Protein 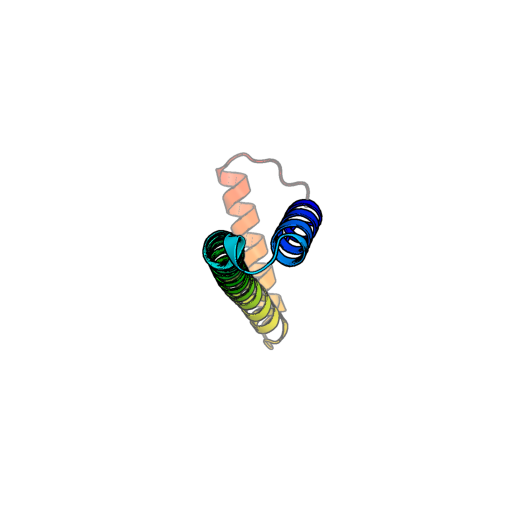AF-W7DRC1-F1 (afdb_monomer_lite)

Foldseek 3Di:
DDPVLVVVLVVLVVVPDVCPVVNVVSVVVVVVVVVVVVVVVVVVVVVVVVLVVLVPDPCNVVVVVVVVVVVVVVCVVVVHDDPD

InterPro domains:
  IPR009061 Putative DNA-binding domain superfamily [SSF46955] (1-56)

Organism: NCBI:txid1265822

Sequence (84 aa):
MAIKDIRTYIEFCMVGTSTIAKRKELLSNHRSKVLQDIETLKTNLKGVEQKLDVYGSKKAKEIIEAQRKFVRHEKQEASLSNPY

pLDDT: mean 95.8, std 5.21, range [67.62, 98.75]

Radius of gyration: 24.29 Å; chains: 1; bounding box: 49×30×58 Å

Structure (mmCIF, N/CA/C/O backbone):
data_AF-W7DRC1-F1
#
_entry.id   AF-W7DRC1-F1
#
loop_
_atom_site.group_PDB
_atom_site.id
_atom_site.type_symbol
_atom_site.label_atom_id
_atom_site.label_alt_id
_atom_site.label_comp_id
_atom_site.label_asym_id
_atom_site.label_entity_id
_atom_site.label_seq_id
_atom_site.pdbx_PDB_ins_code
_atom_site.Cartn_x
_atom_site.Cartn_y
_atom_site.Cartn_z
_atom_site.occupancy
_atom_site.B_iso_or_equiv
_atom_site.auth_seq_id
_atom_site.auth_comp_id
_atom_site.auth_asym_id
_atom_site.auth_atom_id
_atom_site.pdbx_PDB_model_num
ATOM 1 N N . MET A 1 1 ? -3.623 -0.314 11.670 1.00 86.94 1 MET A N 1
ATOM 2 C CA . MET A 1 1 ? -3.730 0.762 12.682 1.00 86.94 1 MET A CA 1
ATOM 3 C C . MET A 1 1 ? -2.412 0.847 13.445 1.00 86.94 1 MET A C 1
ATOM 5 O O . MET A 1 1 ? -1.758 -0.186 13.541 1.00 86.94 1 MET A O 1
ATO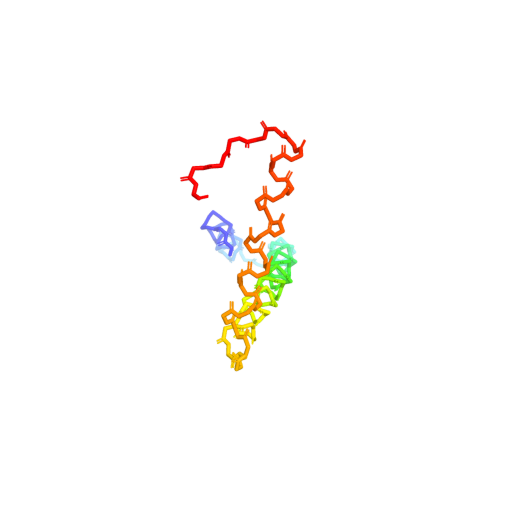M 9 N N . ALA A 1 2 ? -1.981 2.005 13.955 1.00 94.00 2 ALA A N 1
ATOM 10 C CA . ALA A 1 2 ? -0.761 2.041 14.770 1.00 94.00 2 ALA A CA 1
ATOM 11 C C . ALA A 1 2 ? -1.024 1.438 16.163 1.00 94.00 2 ALA A C 1
ATOM 13 O O . ALA A 1 2 ? -2.144 1.522 16.664 1.00 94.00 2 ALA A O 1
ATOM 14 N N . ILE A 1 3 ? 0.004 0.877 16.814 1.00 96.88 3 ILE A N 1
ATOM 15 C CA . ILE A 1 3 ? -0.124 0.257 18.152 1.00 96.88 3 ILE A CA 1
ATOM 16 C C . ILE A 1 3 ? -0.744 1.233 19.163 1.00 96.88 3 ILE A C 1
ATOM 18 O O . ILE A 1 3 ? -1.579 0.836 19.971 1.00 96.88 3 ILE A O 1
ATOM 22 N N . LYS A 1 4 ? -0.389 2.521 19.083 1.00 96.06 4 LYS A N 1
ATOM 23 C CA . LYS A 1 4 ? -0.962 3.571 19.937 1.00 96.06 4 LYS A CA 1
ATOM 24 C C . LYS A 1 4 ? -2.491 3.662 19.820 1.00 96.06 4 LYS A C 1
ATOM 26 O O . LYS A 1 4 ? -3.168 3.681 20.838 1.00 96.06 4 LYS A O 1
ATOM 31 N N . ASP A 1 5 ? -3.034 3.618 18.606 1.00 96.50 5 ASP A N 1
ATOM 32 C CA . ASP A 1 5 ? -4.473 3.767 18.374 1.00 96.50 5 ASP A CA 1
ATOM 33 C C . ASP A 1 5 ? -5.221 2.486 18.785 1.00 96.50 5 ASP A C 1
ATOM 35 O O . ASP A 1 5 ? -6.356 2.548 19.249 1.00 96.50 5 ASP A O 1
ATOM 39 N N . ILE A 1 6 ? -4.567 1.320 18.674 1.00 97.38 6 ILE A N 1
ATOM 40 C CA . ILE A 1 6 ? -5.096 0.041 19.175 1.00 97.38 6 ILE A CA 1
ATOM 41 C C . ILE A 1 6 ? -5.242 0.093 20.700 1.00 97.38 6 ILE A C 1
ATOM 43 O O . ILE A 1 6 ? -6.281 -0.303 21.224 1.00 97.38 6 ILE A O 1
ATOM 47 N N . ARG A 1 7 ? -4.239 0.621 21.417 1.00 98.06 7 ARG A N 1
ATOM 48 C CA . ARG A 1 7 ? -4.324 0.816 22.875 1.00 98.06 7 ARG A CA 1
ATOM 49 C C . ARG A 1 7 ? -5.472 1.755 23.243 1.00 98.06 7 ARG A C 1
ATOM 51 O O . ARG A 1 7 ? -6.293 1.388 24.076 1.00 98.06 7 ARG A O 1
ATOM 58 N N . THR A 1 8 ? -5.597 2.894 22.559 1.00 97.94 8 THR A N 1
ATOM 59 C CA . THR A 1 8 ? -6.715 3.834 22.757 1.00 97.94 8 THR A CA 1
ATOM 60 C C . THR A 1 8 ? -8.077 3.189 22.487 1.00 97.94 8 THR A C 1
ATOM 62 O O . THR A 1 8 ? -9.030 3.392 23.237 1.00 97.94 8 THR A O 1
ATOM 65 N N . TYR A 1 9 ? -8.194 2.372 21.440 1.00 98.31 9 TYR A N 1
ATOM 66 C CA . TYR A 1 9 ? -9.423 1.633 21.162 1.00 98.31 9 TYR A CA 1
ATOM 67 C C . TYR A 1 9 ? -9.777 0.652 22.292 1.00 98.31 9 TYR A C 1
ATOM 69 O O . TYR A 1 9 ? -10.938 0.582 22.698 1.00 98.31 9 TYR A O 1
ATOM 77 N N . ILE A 1 10 ? -8.786 -0.071 22.826 1.00 98.19 10 ILE A N 1
ATOM 78 C CA . ILE A 1 10 ? -8.974 -0.977 23.968 1.00 98.19 10 ILE A CA 1
ATOM 79 C C . ILE A 1 10 ? -9.429 -0.191 25.201 1.00 98.19 10 ILE A C 1
ATOM 81 O O . ILE A 1 10 ? -10.405 -0.585 25.833 1.00 98.19 10 ILE A O 1
ATOM 85 N N . GLU A 1 11 ? -8.798 0.943 25.508 1.00 98.50 11 GLU A N 1
ATOM 86 C CA . GLU A 1 11 ? -9.219 1.828 26.603 1.00 98.50 11 GLU A CA 1
ATOM 87 C C . GLU A 1 11 ? -10.688 2.246 26.448 1.00 98.50 11 GLU A C 1
ATOM 89 O O . GLU A 1 11 ? -11.470 2.129 27.391 1.00 98.50 11 GLU A O 1
ATOM 94 N N . PHE A 1 12 ? -11.112 2.644 25.243 1.00 98.50 12 PHE A N 1
ATOM 95 C CA . PHE A 1 12 ? -12.517 2.957 24.987 1.00 98.50 12 PHE A CA 1
ATOM 96 C C . PHE A 1 12 ? -13.442 1.763 25.225 1.00 98.50 12 PHE A C 1
ATOM 98 O O . PHE A 1 12 ? -14.512 1.941 25.809 1.00 98.50 12 PHE A O 1
ATOM 105 N N . CYS A 1 13 ? -13.057 0.561 24.800 1.00 98.06 13 CYS A N 1
ATOM 106 C CA . CYS A 1 13 ? -13.834 -0.648 25.067 1.00 98.06 13 CYS A CA 1
ATOM 107 C C . CYS A 1 13 ? -13.987 -0.914 26.570 1.00 98.06 13 CYS A C 1
ATOM 109 O O . CYS A 1 13 ? -15.096 -1.215 27.008 1.00 98.06 13 CYS A O 1
ATOM 111 N N . MET A 1 14 ? -12.917 -0.740 27.352 1.00 98.25 14 MET A N 1
ATOM 112 C CA . MET A 1 14 ? -12.934 -0.957 28.804 1.00 98.25 14 MET A CA 1
ATOM 113 C C . MET A 1 14 ? -13.807 0.056 29.556 1.00 98.25 14 MET A C 1
ATOM 115 O O . MET A 1 14 ? -14.411 -0.297 30.563 1.00 98.25 14 MET A O 1
ATOM 119 N N . VAL A 1 15 ? -13.933 1.291 29.057 1.00 98.44 15 VAL A N 1
ATOM 120 C CA . VAL A 1 15 ? -14.855 2.298 29.623 1.00 98.44 15 VAL A CA 1
ATOM 121 C C . VAL A 1 15 ? -16.332 1.925 29.395 1.00 98.44 15 VAL A C 1
ATOM 123 O O . VAL A 1 15 ? -17.204 2.356 30.147 1.00 98.44 15 VAL A O 1
ATOM 126 N N . GLY A 1 16 ? -16.640 1.114 28.379 1.00 97.19 16 GLY A N 1
ATOM 127 C CA . GLY A 1 16 ? -17.991 0.610 28.123 1.00 97.19 16 GLY A CA 1
ATOM 128 C C . GLY A 1 16 ? -18.797 1.433 27.112 1.00 97.19 16 GLY A C 1
ATOM 129 O O . GLY A 1 16 ? -18.274 1.976 26.136 1.00 97.19 16 GLY A O 1
ATOM 130 N N . THR A 1 17 ? -20.122 1.458 27.262 1.00 98.38 17 THR A N 1
ATOM 131 C CA . THR A 1 17 ? -21.051 1.950 26.221 1.00 98.38 17 THR A CA 1
ATOM 132 C C . THR A 1 17 ? -20.971 3.457 25.973 1.00 98.38 17 THR A C 1
ATOM 134 O O . THR A 1 17 ? -21.251 3.903 24.861 1.00 98.38 17 THR A O 1
ATOM 137 N N . SER A 1 18 ? -20.497 4.242 26.941 1.00 98.62 18 SER A N 1
ATOM 138 C CA . SER A 1 18 ? -20.339 5.698 26.805 1.00 98.62 18 SER A CA 1
ATOM 139 C C . SER A 1 18 ? -19.325 6.115 25.727 1.00 98.62 18 SER A C 1
ATOM 141 O O . SER A 1 18 ? -19.330 7.260 25.280 1.00 98.62 18 SER A O 1
ATOM 143 N N . THR A 1 19 ? -18.475 5.198 25.251 1.00 98.75 19 THR A N 1
ATOM 144 C CA . THR A 1 19 ? -17.444 5.480 24.235 1.00 98.75 19 THR A CA 1
ATOM 145 C C . THR A 1 19 ? -17.792 4.994 22.829 1.00 98.75 19 THR A C 1
ATOM 147 O O . THR A 1 19 ? -16.941 5.075 21.943 1.00 98.75 19 THR A O 1
ATOM 150 N N . ILE A 1 20 ? -19.005 4.482 22.581 1.00 98.62 20 ILE A N 1
ATOM 151 C CA . ILE A 1 20 ? -19.393 3.934 21.264 1.00 98.62 20 ILE A CA 1
ATOM 152 C C . ILE A 1 20 ? -19.117 4.933 20.129 1.00 98.62 20 ILE A C 1
ATOM 154 O O . ILE A 1 20 ? -18.554 4.552 19.103 1.00 98.62 20 ILE A O 1
ATOM 158 N N . ALA A 1 21 ? -19.441 6.216 20.326 1.00 98.62 21 ALA A N 1
ATOM 159 C CA . ALA A 1 21 ? -19.182 7.261 19.334 1.00 98.62 21 ALA A CA 1
ATOM 160 C C . ALA A 1 21 ? -17.681 7.407 19.017 1.00 98.62 21 ALA A C 1
ATOM 162 O O . ALA A 1 21 ? -17.296 7.389 17.850 1.00 98.62 21 ALA A O 1
ATOM 163 N N . LYS A 1 22 ? -16.826 7.440 20.049 1.00 98.38 22 LYS A N 1
ATOM 164 C CA . LYS A 1 22 ? -15.362 7.543 19.904 1.00 98.38 22 LYS A CA 1
ATOM 165 C C . LYS A 1 22 ? -14.767 6.317 19.207 1.00 98.38 22 LYS A C 1
ATOM 167 O O . LYS A 1 22 ? -13.895 6.442 18.352 1.00 98.38 22 LYS A O 1
ATOM 172 N N . ARG A 1 23 ? -15.270 5.118 19.528 1.00 98.44 23 ARG A N 1
ATOM 173 C CA . ARG A 1 23 ? -14.873 3.865 18.861 1.00 98.44 23 ARG A CA 1
ATOM 174 C C . ARG A 1 23 ? -15.231 3.886 17.378 1.00 98.44 23 ARG A C 1
ATOM 176 O O . ARG A 1 23 ? -14.394 3.546 16.544 1.00 98.44 23 ARG A O 1
ATOM 183 N N . LYS A 1 24 ? -16.452 4.318 17.049 1.00 98.50 24 LYS A N 1
ATOM 184 C CA . LYS A 1 24 ? -16.914 4.452 15.662 1.00 98.50 24 LYS A CA 1
ATOM 185 C C . LYS A 1 24 ? -16.041 5.426 14.876 1.00 98.50 24 LYS A C 1
ATOM 187 O O . LYS A 1 24 ? -15.669 5.112 13.748 1.00 98.50 24 LYS A O 1
ATOM 192 N N . GLU A 1 25 ? -15.711 6.573 15.457 1.00 98.38 25 GLU A N 1
ATOM 193 C CA . GLU A 1 25 ? -14.849 7.576 14.829 1.00 98.38 25 GLU A CA 1
ATOM 194 C C . GLU A 1 25 ? -13.451 7.016 14.535 1.00 98.38 25 GLU A C 1
ATOM 196 O O . GLU A 1 25 ? -13.015 7.027 13.384 1.00 98.38 25 GLU A O 1
ATOM 201 N N . LEU A 1 26 ? -12.788 6.436 15.540 1.00 98.25 26 LEU A N 1
ATOM 202 C CA . LEU A 1 26 ? -11.452 5.851 15.399 1.00 98.25 26 LEU A CA 1
ATOM 203 C C . LEU A 1 26 ? -11.417 4.778 14.300 1.00 98.25 26 LEU A C 1
ATOM 205 O O . LEU A 1 26 ? -10.538 4.793 13.435 1.00 98.25 26 LEU A O 1
ATOM 209 N N . LEU A 1 27 ? -12.400 3.874 14.290 1.00 98.44 27 LEU A N 1
ATOM 210 C CA . LEU A 1 27 ? -12.497 2.824 13.274 1.00 98.44 27 LEU A CA 1
ATOM 211 C C . LEU A 1 27 ? -12.835 3.376 11.886 1.00 98.44 27 LEU A C 1
ATOM 213 O O . LEU A 1 27 ? -12.305 2.878 10.895 1.00 98.44 27 LEU A O 1
ATOM 217 N N . SER A 1 28 ? -13.668 4.414 11.795 1.00 98.44 28 SER A N 1
ATOM 218 C CA . SER A 1 28 ? -13.992 5.064 10.518 1.00 98.44 28 SER A CA 1
ATOM 219 C C . SER A 1 28 ? -12.762 5.743 9.918 1.00 98.44 28 SER A C 1
ATOM 221 O O . SER A 1 28 ? -12.474 5.558 8.737 1.00 98.44 28 SER A O 1
ATOM 223 N N . ASN A 1 29 ? -11.979 6.441 10.743 1.00 97.81 29 ASN A N 1
ATOM 224 C CA . ASN A 1 29 ? -10.716 7.047 10.326 1.00 97.81 29 ASN A CA 1
ATOM 225 C C . ASN A 1 29 ? -9.716 5.977 9.874 1.00 97.81 29 ASN A C 1
ATOM 227 O O . ASN A 1 29 ? -9.078 6.119 8.827 1.00 97.81 29 ASN A O 1
ATOM 231 N N . HIS A 1 30 ? -9.616 4.865 10.613 1.00 98.12 30 HIS A N 1
ATOM 232 C CA . HIS A 1 30 ? -8.763 3.762 10.191 1.00 98.12 30 HIS A CA 1
ATOM 233 C C . HIS A 1 30 ? -9.230 3.146 8.865 1.00 98.12 30 HIS A C 1
ATOM 235 O O . HIS A 1 30 ? -8.391 2.897 8.002 1.00 98.12 30 HIS A O 1
ATOM 241 N N . ARG A 1 31 ? -10.544 2.962 8.668 1.00 98.50 31 ARG A N 1
ATOM 242 C CA . ARG A 1 31 ? -11.118 2.463 7.409 1.00 98.50 31 ARG A CA 1
ATOM 243 C C . ARG A 1 31 ? -10.714 3.340 6.228 1.00 98.50 31 ARG A C 1
ATOM 245 O O . ARG A 1 31 ? -10.268 2.811 5.217 1.00 98.50 31 ARG A O 1
ATOM 252 N N . SER A 1 32 ? -10.834 4.660 6.359 1.00 98.44 32 SER A N 1
ATOM 253 C CA . SER A 1 32 ? -10.426 5.600 5.308 1.00 98.44 32 SER A CA 1
ATOM 254 C C . SER A 1 32 ? -8.945 5.457 4.959 1.00 98.44 32 SER A C 1
ATOM 256 O O . SER A 1 32 ? -8.600 5.430 3.781 1.00 98.44 32 SER A O 1
ATOM 258 N N . LYS A 1 33 ? -8.077 5.279 5.963 1.00 98.06 33 LYS A N 1
ATOM 259 C CA . LYS A 1 33 ? -6.649 5.028 5.734 1.00 98.06 33 LYS A CA 1
ATOM 260 C C . LYS A 1 33 ? -6.396 3.704 5.007 1.00 98.06 33 LYS A C 1
ATOM 262 O O . LYS A 1 33 ? -5.657 3.688 4.035 1.00 98.06 33 LYS A O 1
ATOM 267 N N . VAL A 1 34 ? -7.059 2.620 5.416 1.00 98.44 34 VAL A N 1
ATOM 268 C CA . VAL A 1 34 ? -6.943 1.314 4.739 1.00 98.44 34 VAL A CA 1
ATOM 269 C C . VAL A 1 34 ? -7.360 1.414 3.270 1.00 98.44 34 VAL A C 1
ATOM 271 O O . VAL A 1 34 ? -6.699 0.843 2.410 1.00 98.44 34 VAL A O 1
ATOM 274 N N . LEU A 1 35 ? -8.422 2.162 2.961 1.00 98.69 35 LEU A N 1
ATOM 275 C CA . LEU A 1 35 ? -8.844 2.380 1.575 1.00 98.69 35 LEU A CA 1
ATOM 276 C C . LEU A 1 35 ? -7.782 3.134 0.759 1.00 98.69 35 LEU A C 1
ATOM 278 O O . LEU A 1 35 ? -7.513 2.752 -0.375 1.00 98.69 35 LEU A O 1
ATOM 282 N N . GLN A 1 36 ? -7.131 4.151 1.330 1.00 98.44 36 GLN A N 1
ATOM 283 C CA . GLN A 1 36 ? -6.021 4.852 0.666 1.00 98.44 36 GLN A CA 1
ATOM 284 C C . GLN A 1 36 ? -4.804 3.941 0.442 1.00 98.44 36 GLN A C 1
ATOM 286 O O . GLN A 1 36 ? -4.195 3.969 -0.632 1.00 98.44 36 GLN A O 1
ATOM 291 N N . ASP A 1 37 ? -4.476 3.103 1.428 1.00 98.19 37 ASP A N 1
ATOM 292 C CA . ASP A 1 37 ? -3.391 2.126 1.319 1.00 98.19 37 ASP A CA 1
ATOM 293 C C . ASP A 1 37 ? -3.684 1.121 0.186 1.00 98.19 37 ASP A C 1
ATOM 295 O O . ASP A 1 37 ? -2.800 0.805 -0.609 1.00 98.19 37 ASP A O 1
ATOM 299 N N . ILE A 1 38 ? -4.941 0.677 0.044 1.00 98.56 38 ILE A N 1
ATOM 300 C CA . ILE A 1 38 ? -5.380 -0.202 -1.053 1.00 98.56 38 ILE A CA 1
ATOM 301 C C . ILE A 1 38 ? -5.183 0.463 -2.420 1.00 98.56 38 ILE A C 1
ATOM 303 O O . ILE A 1 38 ? -4.647 -0.172 -3.327 1.00 98.56 38 ILE A O 1
ATOM 307 N N . GLU A 1 39 ? -5.578 1.725 -2.591 1.00 98.62 39 GLU A N 1
ATOM 308 C CA . GLU A 1 39 ? -5.401 2.426 -3.873 1.00 98.62 39 GLU A CA 1
ATOM 309 C C . GLU A 1 39 ? -3.920 2.624 -4.230 1.00 98.62 39 GLU A C 1
ATOM 311 O O . GLU A 1 39 ? -3.513 2.460 -5.387 1.00 98.62 39 GLU A O 1
ATOM 316 N N . THR A 1 40 ? -3.084 2.875 -3.222 1.00 98.31 40 THR A N 1
ATOM 317 C CA . THR A 1 40 ? -1.625 2.920 -3.388 1.00 98.31 40 THR A CA 1
ATOM 318 C C . THR A 1 40 ? -1.084 1.566 -3.847 1.00 98.31 40 THR A C 1
ATOM 320 O O . THR A 1 40 ? -0.326 1.490 -4.814 1.00 98.31 40 THR A O 1
ATOM 323 N N . LEU A 1 41 ? -1.509 0.475 -3.202 1.00 98.62 41 LEU A N 1
ATOM 324 C CA . LEU A 1 41 ? -1.088 -0.879 -3.563 1.00 98.62 41 LEU A CA 1
ATOM 325 C C . LEU A 1 41 ? -1.535 -1.273 -4.973 1.00 98.62 41 LEU A C 1
ATOM 327 O O . LEU A 1 41 ? -0.740 -1.856 -5.704 1.00 98.62 41 LEU A O 1
ATOM 331 N N . LYS A 1 42 ? -2.755 -0.917 -5.393 1.00 98.50 42 LYS A N 1
ATOM 332 C CA . LYS A 1 42 ? -3.231 -1.145 -6.770 1.00 98.50 42 LYS A CA 1
ATOM 333 C C . LYS A 1 42 ? -2.367 -0.419 -7.800 1.00 98.50 42 LYS A C 1
ATOM 335 O O . LYS A 1 42 ? -2.014 -0.993 -8.827 1.00 98.50 42 LYS A O 1
ATOM 340 N N . THR A 1 43 ? -2.000 0.829 -7.515 1.00 98.19 43 THR A N 1
ATOM 341 C CA . THR A 1 43 ? -1.125 1.620 -8.393 1.00 98.19 43 THR A CA 1
ATOM 342 C C . THR A 1 43 ? 0.260 0.985 -8.506 1.00 98.19 43 THR A C 1
ATOM 344 O O . THR A 1 43 ? 0.784 0.821 -9.608 1.00 98.19 43 THR A O 1
ATOM 347 N N . ASN A 1 44 ? 0.827 0.561 -7.377 1.00 98.25 44 ASN A N 1
ATOM 348 C CA . ASN A 1 44 ? 2.113 -0.130 -7.349 1.00 98.25 44 ASN A CA 1
ATOM 349 C C . ASN A 1 44 ? 2.055 -1.461 -8.108 1.00 98.25 44 ASN A C 1
ATOM 351 O O . ASN A 1 44 ? 2.961 -1.756 -8.887 1.00 98.25 44 ASN A O 1
ATOM 355 N N . LEU A 1 45 ? 0.982 -2.236 -7.922 1.00 98.50 45 LEU A N 1
ATOM 356 C CA . LEU A 1 45 ? 0.766 -3.504 -8.615 1.00 98.50 45 LEU A CA 1
ATOM 357 C C . LEU A 1 45 ? 0.741 -3.305 -10.131 1.00 98.50 45 LEU A C 1
ATOM 359 O O . LEU A 1 45 ? 1.480 -3.991 -10.829 1.00 98.50 45 LEU A O 1
ATOM 363 N N . LYS A 1 46 ? 0.012 -2.299 -10.627 1.00 98.38 46 LYS A N 1
ATOM 364 C CA . LYS A 1 46 ? -0.000 -1.956 -12.056 1.00 98.38 46 LYS A CA 1
ATOM 365 C C . LYS A 1 46 ? 1.410 -1.695 -12.597 1.00 98.38 46 LYS A C 1
ATOM 367 O O . LYS A 1 46 ? 1.747 -2.144 -13.688 1.00 98.38 46 LYS A O 1
ATOM 372 N N . GLY A 1 47 ? 2.251 -0.988 -11.840 1.00 97.69 47 GLY A N 1
ATOM 373 C CA . GLY A 1 47 ? 3.645 -0.746 -12.226 1.00 97.69 47 GLY A CA 1
ATOM 374 C C . GLY A 1 47 ? 4.493 -2.023 -12.274 1.00 97.69 47 GLY A C 1
ATOM 375 O O . GLY A 1 47 ? 5.369 -2.150 -13.130 1.00 97.69 47 GLY A O 1
ATOM 376 N N . VAL A 1 48 ? 4.236 -2.981 -11.380 1.00 98.31 48 VAL A N 1
ATOM 377 C CA . VAL A 1 48 ? 4.885 -4.301 -1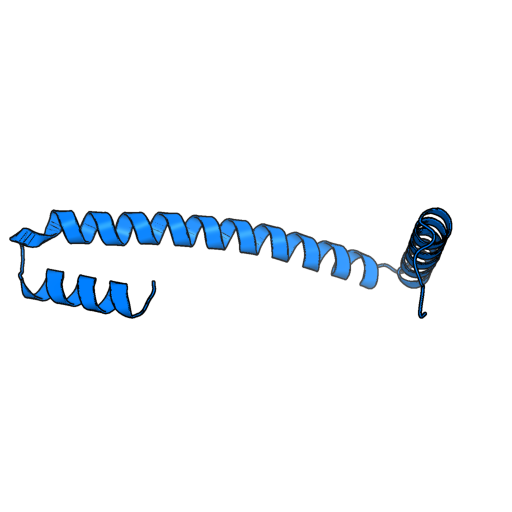1.403 1.00 98.31 48 VAL A CA 1
ATOM 378 C C . VAL A 1 48 ? 4.418 -5.110 -12.612 1.00 98.31 48 VAL A C 1
ATOM 380 O O . VAL A 1 48 ? 5.262 -5.620 -13.346 1.00 98.31 48 VAL A O 1
ATOM 383 N N . GLU A 1 49 ? 3.110 -5.178 -12.858 1.00 98.50 49 GLU A N 1
ATOM 384 C CA . GLU A 1 49 ? 2.519 -5.896 -13.995 1.00 98.50 49 GLU A CA 1
ATOM 385 C C . GLU A 1 49 ? 3.065 -5.376 -15.326 1.00 98.50 49 GLU A C 1
ATOM 387 O O . GLU A 1 49 ? 3.579 -6.157 -16.117 1.00 98.50 49 GLU A O 1
ATOM 392 N N . GLN A 1 50 ? 3.110 -4.054 -15.521 1.00 97.38 50 GLN A N 1
ATOM 393 C CA . GLN A 1 50 ? 3.695 -3.448 -16.723 1.00 97.38 50 GLN A CA 1
ATOM 394 C C . GLN A 1 50 ? 5.148 -3.877 -16.967 1.00 97.38 50 GLN A C 1
ATOM 396 O O . GLN A 1 50 ? 5.556 -4.101 -18.107 1.00 97.38 50 GLN A O 1
ATOM 401 N N . LYS A 1 51 ? 5.959 -3.989 -15.907 1.00 97.00 51 LYS A N 1
ATOM 402 C CA . LYS A 1 51 ? 7.346 -4.459 -16.032 1.00 97.00 51 LYS A CA 1
ATOM 403 C C . LYS A 1 51 ? 7.399 -5.943 -16.375 1.00 97.00 51 LYS A C 1
ATOM 405 O O . LYS A 1 51 ? 8.198 -6.338 -17.222 1.00 97.00 51 LYS A O 1
ATOM 410 N N . LEU A 1 52 ? 6.564 -6.754 -15.732 1.00 98.06 52 LEU A N 1
ATOM 411 C CA . LEU A 1 52 ? 6.475 -8.184 -16.015 1.00 98.06 52 LEU A CA 1
ATOM 412 C C . LEU A 1 52 ? 6.014 -8.444 -17.451 1.00 98.06 52 LEU A C 1
ATOM 414 O O . LEU A 1 52 ? 6.604 -9.297 -18.106 1.00 98.06 52 LEU A O 1
ATOM 418 N N . ASP A 1 53 ? 5.068 -7.666 -17.977 1.00 97.75 53 ASP A N 1
ATOM 419 C CA . ASP A 1 53 ? 4.622 -7.752 -19.371 1.00 97.75 53 ASP A CA 1
ATOM 420 C C . ASP A 1 53 ? 5.776 -7.502 -20.351 1.00 97.75 53 ASP A C 1
ATOM 422 O O . ASP A 1 53 ? 5.961 -8.242 -21.322 1.00 97.75 53 ASP A O 1
ATOM 426 N N . VAL A 1 54 ? 6.608 -6.489 -20.075 1.00 97.44 54 VAL A N 1
ATOM 427 C CA . VAL A 1 54 ? 7.803 -6.209 -20.882 1.00 97.44 54 VAL A CA 1
ATOM 428 C C . VAL A 1 54 ? 8.777 -7.384 -20.838 1.00 97.44 54 VAL A C 1
ATOM 430 O O . VAL A 1 54 ? 9.245 -7.817 -21.891 1.00 97.44 54 VAL A O 1
ATOM 433 N N . TYR A 1 55 ? 9.070 -7.922 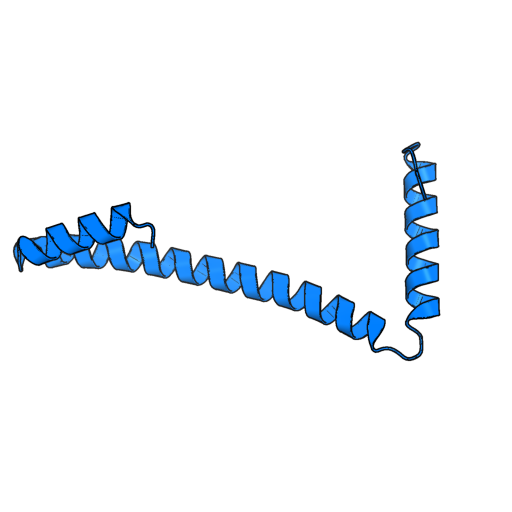-19.653 1.00 97.38 55 TYR A N 1
ATOM 434 C CA . TYR A 1 55 ? 10.015 -9.032 -19.506 1.00 97.38 55 TYR A CA 1
ATOM 435 C C . TYR A 1 55 ? 9.476 -10.374 -20.020 1.00 97.38 55 TYR A C 1
ATOM 437 O O . TYR A 1 55 ? 10.264 -11.214 -20.451 1.00 97.38 55 TYR A O 1
ATOM 445 N N . GLY A 1 56 ? 8.157 -10.564 -20.024 1.00 96.75 56 GLY A N 1
ATOM 446 C CA . GLY A 1 56 ? 7.486 -11.732 -20.597 1.00 96.75 56 GLY A CA 1
ATOM 447 C C . GLY A 1 56 ? 7.367 -11.690 -22.123 1.00 96.75 56 GLY A C 1
ATOM 448 O O . GLY A 1 56 ? 7.103 -12.714 -22.755 1.00 96.75 56 GLY A O 1
ATOM 449 N N . SER A 1 57 ? 7.579 -10.528 -22.746 1.00 96.94 57 SER A N 1
ATOM 450 C CA . SER A 1 57 ? 7.527 -10.381 -24.199 1.00 96.94 57 SER A CA 1
ATOM 451 C C . SER A 1 57 ? 8.689 -11.095 -24.894 1.00 96.94 57 SER A C 1
ATOM 453 O O . SER A 1 57 ? 9.848 -10.986 -24.498 1.00 96.94 57 SER A O 1
ATOM 455 N N . LYS A 1 58 ? 8.417 -11.714 -26.051 1.00 96.81 58 LYS A N 1
ATOM 456 C CA . LYS A 1 58 ? 9.468 -12.252 -26.940 1.00 96.81 58 LYS A CA 1
ATOM 457 C C . LYS A 1 58 ? 10.472 -11.180 -27.388 1.00 96.81 58 LYS A C 1
ATOM 459 O O . LYS A 1 58 ? 11.600 -11.512 -27.739 1.00 96.81 58 LYS A O 1
ATOM 464 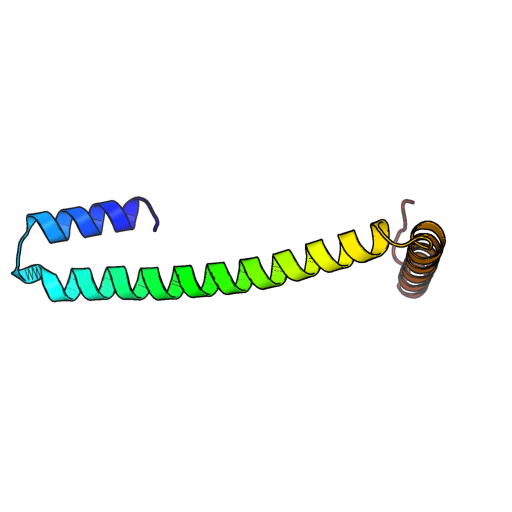N N . LYS A 1 59 ? 10.069 -9.905 -27.357 1.00 96.19 59 LYS A N 1
ATOM 465 C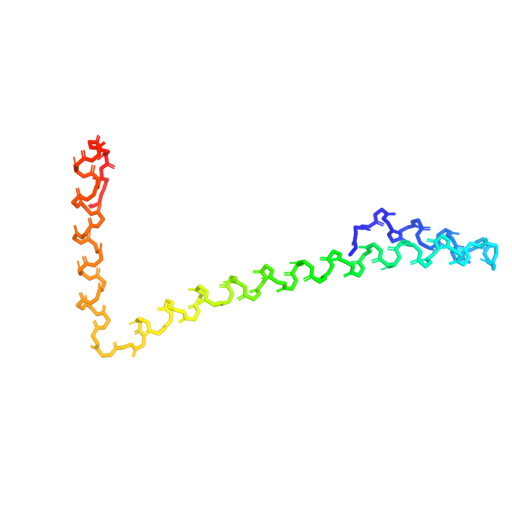 CA . LYS A 1 59 ? 10.893 -8.744 -27.722 1.00 96.19 59 LYS A CA 1
ATOM 466 C C . LYS A 1 59 ? 11.507 -8.027 -26.518 1.00 96.19 59 LYS A C 1
ATOM 468 O O . LYS A 1 59 ? 12.017 -6.922 -26.678 1.00 96.19 59 LYS A O 1
ATOM 473 N N . ALA A 1 60 ? 11.484 -8.622 -25.322 1.00 96.69 60 ALA A N 1
ATOM 474 C CA . ALA A 1 60 ? 11.975 -7.988 -24.095 1.00 96.69 60 ALA A CA 1
ATOM 475 C C . ALA A 1 60 ? 13.360 -7.337 -24.268 1.00 96.69 60 ALA A C 1
ATOM 477 O O . ALA A 1 60 ? 13.550 -6.179 -23.910 1.00 96.69 60 ALA A O 1
ATOM 478 N N . LYS A 1 61 ? 14.314 -8.045 -24.892 1.00 96.81 61 LYS A N 1
ATOM 479 C CA . LYS A 1 61 ? 15.677 -7.535 -25.134 1.00 96.81 61 LYS A CA 1
ATOM 480 C C . LYS A 1 61 ? 15.694 -6.253 -25.972 1.00 96.81 61 LYS A C 1
ATOM 482 O O . LYS A 1 61 ? 16.395 -5.311 -25.623 1.00 96.81 61 LYS A O 1
ATOM 487 N N . GLU A 1 62 ? 14.916 -6.213 -27.050 1.00 97.56 62 GLU A N 1
ATOM 488 C CA . GLU A 1 62 ? 14.824 -5.051 -27.944 1.00 97.56 62 GLU A CA 1
ATOM 489 C C . GLU A 1 62 ? 14.203 -3.852 -27.221 1.00 97.56 62 GLU A C 1
ATOM 491 O O . GLU A 1 62 ? 14.726 -2.741 -27.300 1.00 97.56 62 GLU A O 1
ATOM 496 N N . ILE A 1 63 ? 13.122 -4.094 -26.470 1.00 96.44 63 ILE A N 1
ATOM 497 C CA . ILE A 1 63 ? 12.412 -3.063 -25.705 1.00 96.44 63 ILE A CA 1
ATOM 498 C C . ILE A 1 63 ? 13.345 -2.437 -24.663 1.00 96.44 63 ILE A C 1
ATOM 500 O O . ILE A 1 63 ? 13.453 -1.213 -24.585 1.00 96.44 63 ILE A O 1
ATOM 504 N N . ILE A 1 64 ? 14.051 -3.262 -23.888 1.00 96.81 64 ILE A N 1
ATOM 505 C CA . ILE A 1 64 ? 14.956 -2.780 -22.840 1.00 96.81 64 ILE A CA 1
ATOM 506 C C . ILE A 1 64 ? 16.140 -2.020 -23.436 1.00 96.81 64 ILE A C 1
ATOM 508 O O . ILE A 1 64 ? 16.512 -0.966 -22.920 1.00 96.81 64 ILE A O 1
ATOM 512 N N . GLU A 1 65 ? 16.717 -2.493 -24.539 1.00 96.81 65 GLU A N 1
ATOM 513 C CA . GLU A 1 65 ? 17.840 -1.793 -25.161 1.00 96.81 65 GLU A CA 1
ATOM 514 C C . GLU A 1 65 ? 17.419 -0.435 -25.745 1.00 96.81 65 GLU A C 1
ATOM 516 O O . GLU A 1 65 ? 18.153 0.547 -25.618 1.00 96.81 65 GLU A O 1
ATOM 521 N N . ALA A 1 66 ? 16.209 -0.335 -26.305 1.00 96.19 66 ALA A N 1
ATOM 522 C CA . ALA A 1 66 ? 15.639 0.940 -26.736 1.00 96.19 66 ALA A CA 1
ATOM 523 C C . ALA A 1 66 ? 15.435 1.908 -25.555 1.00 96.19 66 ALA A C 1
ATOM 525 O O . ALA A 1 66 ? 15.847 3.066 -25.635 1.00 96.19 66 ALA A O 1
ATOM 526 N N . GLN A 1 67 ? 14.878 1.432 -24.435 1.00 94.69 67 GLN A N 1
ATOM 527 C CA . GLN A 1 67 ? 14.705 2.239 -23.219 1.00 94.69 67 GLN A CA 1
ATOM 528 C C . GLN A 1 67 ? 16.045 2.737 -22.662 1.00 94.69 67 GLN A C 1
ATOM 530 O O . GLN A 1 67 ? 16.171 3.906 -22.302 1.00 94.69 67 GLN A O 1
ATOM 535 N N . ARG A 1 68 ? 17.075 1.881 -22.632 1.00 95.25 68 ARG A N 1
ATOM 536 C CA . ARG A 1 68 ? 18.423 2.273 -22.190 1.00 95.25 68 ARG A CA 1
ATOM 537 C C . ARG A 1 68 ? 19.014 3.368 -23.071 1.00 95.25 68 ARG A C 1
ATOM 539 O O . ARG A 1 68 ? 19.576 4.323 -22.540 1.00 95.25 68 ARG A O 1
ATOM 546 N N . LYS A 1 69 ? 18.888 3.248 -24.396 1.00 94.88 69 LYS A N 1
ATOM 547 C CA . LYS A 1 69 ? 19.354 4.277 -25.340 1.00 94.88 69 LYS A CA 1
ATOM 548 C C . LYS A 1 69 ? 18.637 5.607 -25.120 1.00 94.88 69 LYS A C 1
ATOM 550 O O . LYS A 1 69 ? 19.308 6.631 -25.046 1.00 94.88 69 LYS A O 1
ATOM 555 N N . PHE A 1 70 ? 17.316 5.574 -24.951 1.00 94.38 70 PHE A N 1
ATOM 556 C CA . PHE A 1 70 ? 16.514 6.763 -24.664 1.00 94.38 70 PHE A CA 1
ATOM 557 C C . PHE A 1 70 ? 16.983 7.472 -23.384 1.00 94.38 70 PHE A C 1
ATOM 559 O O . PHE A 1 70 ? 17.336 8.644 -23.428 1.00 94.38 70 PHE A O 1
ATOM 566 N N . VAL A 1 71 ? 17.092 6.747 -22.264 1.00 93.31 71 VAL A N 1
ATOM 567 C CA . VAL A 1 71 ? 17.516 7.336 -20.979 1.00 93.31 71 VAL A CA 1
ATOM 568 C C . VAL A 1 71 ? 18.950 7.869 -21.040 1.00 93.31 71 VAL A C 1
ATOM 570 O O . VAL A 1 71 ? 19.262 8.883 -20.421 1.00 93.31 71 VAL A O 1
ATOM 573 N N . ARG A 1 72 ? 19.846 7.206 -21.782 1.00 92.44 72 ARG A N 1
ATOM 574 C CA . ARG A 1 72 ? 21.209 7.715 -22.001 1.00 92.44 72 ARG A CA 1
ATOM 575 C C . ARG A 1 72 ? 21.197 9.049 -22.741 1.00 92.44 72 ARG A C 1
ATOM 577 O O . ARG A 1 72 ? 21.907 9.952 -22.314 1.00 92.44 72 ARG A O 1
ATOM 584 N N . HIS A 1 73 ? 20.394 9.167 -23.795 1.00 91.75 73 HIS A N 1
ATOM 585 C CA . HIS A 1 73 ? 20.252 10.410 -24.551 1.00 91.75 73 HIS A CA 1
ATOM 586 C C . HIS A 1 73 ? 19.685 11.533 -23.678 1.00 91.75 73 HIS A C 1
ATOM 588 O O . HIS A 1 73 ? 20.284 12.597 -23.588 1.00 91.75 73 HIS A O 1
ATOM 594 N N . GLU A 1 74 ? 18.598 11.264 -22.950 1.00 93.31 74 GLU A N 1
ATOM 595 C CA . GLU A 1 74 ? 17.964 12.244 -22.059 1.00 93.31 74 GLU A CA 1
ATOM 596 C C . GLU A 1 74 ? 18.952 12.775 -21.004 1.00 93.31 74 GLU A C 1
ATOM 598 O O . GLU A 1 74 ? 19.060 13.979 -20.779 1.00 93.31 74 GLU A O 1
ATOM 603 N N . LYS A 1 75 ? 19.750 11.886 -20.396 1.00 90.62 75 LYS A N 1
ATOM 604 C CA . LYS A 1 75 ? 20.792 12.285 -19.438 1.00 90.62 75 LYS A CA 1
ATOM 605 C C . LYS A 1 75 ? 21.906 13.109 -20.079 1.00 90.62 75 LYS A C 1
ATOM 607 O O . LYS A 1 75 ? 22.408 14.024 -19.434 1.00 90.62 75 LYS A O 1
ATOM 612 N N . GLN A 1 76 ? 22.302 12.781 -21.309 1.00 90.25 76 GLN A N 1
ATOM 613 C CA . GLN A 1 76 ? 23.307 13.541 -22.055 1.00 90.25 76 GLN A CA 1
ATOM 614 C C . GLN A 1 76 ? 22.815 14.960 -22.353 1.00 90.25 76 GLN A C 1
ATOM 616 O O . GLN A 1 76 ? 23.544 15.912 -22.091 1.00 90.25 76 GLN A O 1
ATOM 621 N N . GLU A 1 77 ? 21.572 15.111 -22.816 1.00 92.94 77 GLU A N 1
ATOM 622 C CA . GLU A 1 77 ? 20.955 16.424 -23.047 1.00 92.94 77 GLU A CA 1
ATOM 623 C C . GLU A 1 77 ? 20.845 17.238 -21.756 1.00 92.94 77 GLU A C 1
ATOM 625 O O . GLU A 1 77 ? 21.151 18.429 -21.733 1.00 92.94 77 GLU A O 1
ATOM 630 N N . ALA A 1 78 ? 20.495 16.582 -20.651 1.00 92.50 78 ALA A N 1
ATOM 631 C CA . ALA A 1 78 ? 20.437 17.207 -19.336 1.00 92.50 78 ALA A CA 1
ATOM 632 C C . ALA A 1 78 ? 21.822 17.447 -18.694 1.00 92.50 78 ALA A C 1
ATOM 634 O O . ALA A 1 78 ? 21.889 17.936 -17.567 1.00 92.50 78 ALA A O 1
ATOM 635 N N . SER A 1 79 ? 22.928 17.104 -19.372 1.00 92.50 79 SER A N 1
ATOM 636 C CA . SER A 1 79 ? 24.303 17.180 -18.841 1.00 92.50 79 SER A CA 1
ATOM 637 C C . SER A 1 79 ? 24.490 16.462 -17.493 1.00 92.50 79 SER A C 1
ATOM 639 O O . SER A 1 79 ? 25.298 16.864 -16.654 1.00 92.50 79 SER A O 1
ATOM 641 N N . LEU A 1 80 ? 23.733 15.385 -17.268 1.00 88.56 80 LEU A N 1
ATOM 642 C CA . LEU A 1 80 ? 23.781 14.586 -16.048 1.00 88.56 80 LEU A CA 1
ATOM 643 C C . LEU A 1 80 ? 24.823 13.469 -16.170 1.00 88.56 80 LEU A C 1
ATOM 645 O O . LEU A 1 80 ? 24.959 12.822 -17.209 1.00 88.56 80 LEU A O 1
ATOM 649 N N . SER A 1 81 ? 25.524 13.186 -15.070 1.00 84.81 81 SER A N 1
ATOM 650 C CA . SER A 1 81 ? 26.469 12.067 -15.011 1.00 84.81 81 SER A CA 1
ATOM 651 C C . SER A 1 81 ? 25.751 10.729 -15.217 1.00 84.81 81 SER A C 1
ATOM 653 O O . SER A 1 81 ? 24.723 10.447 -14.590 1.00 84.81 81 SER A O 1
ATOM 655 N N . ASN A 1 82 ? 26.308 9.883 -16.085 1.00 78.69 82 ASN A N 1
ATOM 656 C CA . ASN A 1 82 ? 25.822 8.531 -16.314 1.00 78.69 82 ASN A CA 1
ATOM 657 C C . ASN A 1 82 ? 26.922 7.497 -15.998 1.00 78.69 82 ASN A C 1
ATOM 659 O O . ASN A 1 82 ? 27.804 7.290 -16.830 1.00 78.69 82 ASN A O 1
ATOM 663 N N . PRO A 1 83 ? 26.869 6.824 -14.833 1.00 73.62 83 PRO A N 1
ATOM 664 C CA . PRO A 1 83 ? 27.894 5.866 -14.414 1.00 73.62 83 PRO A CA 1
ATOM 665 C C . PRO A 1 83 ? 27.778 4.469 -15.065 1.00 73.62 83 PRO A C 1
ATOM 667 O O . PRO A 1 83 ? 28.481 3.557 -14.634 1.00 73.62 83 PRO A O 1
ATOM 670 N N . TYR A 1 84 ? 26.908 4.279 -16.073 1.00 67.62 84 TYR A N 1
ATOM 671 C CA . TYR A 1 84 ? 26.607 2.980 -16.707 1.00 67.62 84 TYR A CA 1
ATOM 672 C C . TYR A 1 84 ? 26.508 3.015 -18.243 1.00 67.62 84 TYR A C 1
ATOM 674 O O . TYR A 1 84 ? 25.945 3.974 -18.822 1.00 67.62 84 TYR A O 1
#

Secondary structure (DSSP, 8-state):
--HHHHHHHHHHHHH-GGGHHHHHHHHHHHHHHHHHHHHHHHHHHHHHHHHHHHHHSTTHHHHHHHHHHHHHHHHHHTT-----